Protein AF-A0A2K2C9E8-F1 (afdb_monomer_lite)

Foldseek 3Di:
DVVVVVVVVVVVVVVVVVVPDDDDDPDDDDDDDDDPPPPPDPVVVVVVVVVVVVVVVVVVCVVCVVVVDVDDPVVVVVVVVVVVVVVVVCCVPPVLVVVQVVVVVVDPDPDSVSVVVVVVVVVVVVVVVVVVVVVVVVVVVVVVVVVVVVVVPD

pLDDT: mean 74.46, std 15.96, range [37.53, 93.38]

Structure (mmCIF, N/CA/C/O backbone):
data_AF-A0A2K2C9E8-F1
#
_entry.id   AF-A0A2K2C9E8-F1
#
loop_
_atom_site.group_PDB
_atom_site.id
_atom_site.type_symbol
_atom_site.label_atom_id
_atom_site.label_alt_id
_atom_site.label_comp_id
_atom_site.label_asym_id
_atom_site.label_entity_id
_atom_site.label_seq_id
_atom_site.pdbx_PDB_ins_code
_atom_site.Cartn_x
_atom_site.Cartn_y
_atom_site.Cartn_z
_atom_site.occupancy
_atom_site.B_iso_or_equiv
_atom_site.auth_seq_id
_atom_site.auth_comp_id
_atom_site.auth_asym_id
_atom_site.auth_atom_id
_atom_site.pdbx_PDB_model_num
ATOM 1 N N . MET A 1 1 ? 6.277 -30.300 -2.284 1.00 51.12 1 MET A N 1
ATOM 2 C CA . MET A 1 1 ? 4.805 -30.181 -2.418 1.00 51.12 1 MET A CA 1
ATOM 3 C C . MET A 1 1 ? 4.116 -29.692 -1.143 1.00 51.12 1 MET A C 1
ATOM 5 O O . MET A 1 1 ? 3.382 -28.723 -1.244 1.00 51.12 1 MET A O 1
ATOM 9 N N . SER A 1 2 ? 4.385 -30.244 0.049 1.00 57.34 2 SER A N 1
ATOM 10 C CA . SER A 1 2 ? 3.724 -29.817 1.307 1.00 57.34 2 SER A CA 1
ATOM 11 C C . SER A 1 2 ? 3.862 -28.323 1.643 1.00 57.34 2 SER A C 1
ATOM 13 O O . SER A 1 2 ? 2.891 -27.698 2.045 1.00 57.34 2 SER A O 1
ATOM 15 N N . ARG A 1 3 ? 5.033 -27.714 1.412 1.00 58.41 3 ARG A N 1
ATOM 16 C CA . ARG A 1 3 ? 5.263 -26.280 1.685 1.00 58.41 3 ARG A CA 1
ATOM 17 C C . ARG A 1 3 ? 4.408 -25.347 0.817 1.00 58.41 3 ARG A C 1
ATOM 19 O O . ARG A 1 3 ? 3.875 -24.375 1.325 1.00 58.41 3 ARG A O 1
ATOM 26 N N . SER A 1 4 ? 4.233 -25.668 -0.466 1.00 63.84 4 SER A N 1
ATOM 27 C CA . SER A 1 4 ? 3.388 -24.881 -1.378 1.00 63.84 4 SER A CA 1
ATOM 28 C C . SER A 1 4 ? 1.902 -25.017 -1.030 1.00 63.84 4 SER A C 1
ATOM 30 O O . SER A 1 4 ? 1.180 -24.028 -1.076 1.00 63.84 4 SER A O 1
ATOM 32 N N . LEU A 1 5 ? 1.470 -26.200 -0.580 1.00 69.00 5 LEU A N 1
ATOM 33 C CA . LEU A 1 5 ? 0.106 -26.426 -0.094 1.00 69.00 5 LEU A CA 1
ATOM 34 C C . LEU A 1 5 ? -0.185 -25.673 1.212 1.00 69.00 5 LEU A C 1
ATOM 36 O O . LEU A 1 5 ? -1.293 -25.180 1.384 1.00 69.00 5 LEU A O 1
ATOM 40 N N . LEU A 1 6 ? 0.805 -25.527 2.099 1.00 73.94 6 LEU A N 1
ATOM 41 C CA . LEU A 1 6 ? 0.673 -24.708 3.309 1.00 73.94 6 LEU A CA 1
ATOM 42 C C . LEU A 1 6 ? 0.536 -23.217 2.979 1.00 73.94 6 LEU A C 1
ATOM 44 O O . LEU A 1 6 ? -0.344 -22.561 3.526 1.00 73.94 6 LEU A O 1
ATOM 48 N N . PHE A 1 7 ? 1.340 -22.695 2.047 1.00 72.69 7 PHE A N 1
ATOM 49 C CA . PHE A 1 7 ? 1.200 -21.308 1.585 1.00 72.69 7 PHE A CA 1
ATOM 50 C C . PHE A 1 7 ? -0.140 -21.063 0.888 1.00 72.69 7 PHE A C 1
ATOM 52 O O . PHE A 1 7 ? -0.793 -20.062 1.168 1.00 72.69 7 PHE A O 1
ATOM 59 N N . LEU A 1 8 ? -0.588 -21.998 0.045 1.00 70.81 8 LEU A N 1
ATOM 60 C CA . LEU A 1 8 ? -1.899 -21.940 -0.601 1.00 70.81 8 LEU A CA 1
ATOM 61 C C . LEU A 1 8 ? -3.033 -21.964 0.435 1.00 70.81 8 LEU A C 1
ATOM 63 O O . LEU A 1 8 ? -3.957 -21.165 0.347 1.00 70.81 8 LEU A O 1
ATOM 67 N N . SER A 1 9 ? -2.950 -22.847 1.432 1.00 71.75 9 SER A N 1
ATOM 68 C CA . SER A 1 9 ? -3.943 -22.956 2.505 1.00 71.75 9 SER A CA 1
ATOM 69 C C . SER A 1 9 ? -4.001 -21.695 3.365 1.00 71.75 9 SER A C 1
ATOM 71 O O . SER A 1 9 ? -5.087 -21.278 3.761 1.00 71.75 9 SER A O 1
ATOM 73 N N . LEU A 1 10 ? -2.852 -21.082 3.655 1.00 76.12 10 LEU A N 1
ATOM 74 C CA . LEU A 1 10 ? -2.766 -19.861 4.452 1.00 76.12 10 LEU A CA 1
ATOM 75 C C . LEU A 1 10 ? -3.284 -18.647 3.669 1.00 76.12 10 LEU A C 1
ATOM 77 O O . LEU A 1 10 ? -4.049 -17.851 4.207 1.00 76.12 10 LEU A O 1
ATOM 81 N N . PHE A 1 11 ? -2.951 -18.556 2.379 1.00 74.50 11 PHE A N 1
ATOM 82 C CA . PHE A 1 11 ? -3.487 -17.540 1.474 1.00 74.50 11 PHE A CA 1
ATOM 83 C C . PHE A 1 11 ? -5.007 -17.675 1.306 1.00 74.50 11 PHE A C 1
ATOM 85 O O . PHE A 1 11 ? -5.734 -16.690 1.406 1.00 74.50 11 PHE A O 1
ATOM 92 N N . LEU A 1 12 ? -5.508 -18.903 1.141 1.00 71.19 12 LEU A N 1
ATOM 93 C CA . LEU A 1 12 ? -6.940 -19.179 1.040 1.00 71.19 12 LEU A CA 1
ATOM 94 C C . LEU A 1 12 ? -7.672 -18.840 2.348 1.00 71.19 12 LEU A C 1
ATOM 96 O O . LEU A 1 12 ? -8.724 -18.211 2.309 1.00 71.19 12 LEU A O 1
ATOM 100 N N . SER A 1 13 ? -7.093 -19.168 3.507 1.00 70.88 13 SER A N 1
ATOM 101 C CA . SER A 1 13 ? -7.646 -18.785 4.813 1.00 70.88 13 SER A CA 1
ATOM 102 C C . SER A 1 13 ? -7.735 -17.266 4.987 1.00 70.88 13 SER A C 1
ATOM 104 O O . SER A 1 13 ? -8.695 -16.781 5.583 1.00 70.88 13 SER A O 1
ATOM 106 N N . LEU A 1 14 ? -6.758 -16.517 4.470 1.00 67.00 14 LEU A N 1
ATOM 107 C CA . LEU A 1 14 ? -6.757 -15.056 4.524 1.00 67.00 14 LEU A CA 1
ATOM 108 C C . LEU A 1 14 ? -7.854 -14.466 3.623 1.00 67.00 14 LEU A C 1
ATOM 110 O O . LEU A 1 14 ? -8.566 -13.556 4.042 1.00 67.00 14 LEU A O 1
ATOM 114 N N . LEU A 1 15 ? -8.057 -15.040 2.432 1.00 62.88 15 LEU A N 1
ATOM 115 C CA . LEU A 1 15 ? -9.145 -14.658 1.525 1.00 62.88 15 LEU A CA 1
ATOM 116 C C . LEU A 1 15 ? -10.530 -14.919 2.137 1.00 62.88 15 LEU A C 1
ATOM 118 O O . LEU A 1 15 ? -11.407 -14.059 2.041 1.00 62.88 15 LEU A O 1
ATOM 122 N N . LEU A 1 16 ? -10.723 -16.056 2.818 1.00 58.81 16 LEU A N 1
ATOM 123 C CA . LEU A 1 16 ? -11.974 -16.341 3.532 1.00 58.81 16 LEU A CA 1
ATOM 124 C C . LEU A 1 16 ? -12.235 -15.347 4.676 1.00 58.81 16 LEU A C 1
ATOM 126 O O . LEU A 1 16 ? -13.387 -14.989 4.905 1.00 58.81 16 LEU A O 1
ATOM 130 N N . LEU A 1 17 ? -11.188 -14.859 5.350 1.00 55.41 17 LEU A N 1
ATOM 131 C CA . LEU A 1 17 ? -11.315 -13.838 6.395 1.00 55.41 17 LEU A CA 1
ATOM 132 C C . LEU A 1 17 ? -11.768 -12.483 5.822 1.00 55.41 17 LEU A C 1
ATOM 134 O O . LEU A 1 17 ? -12.593 -11.805 6.427 1.00 55.41 17 LEU A O 1
ATOM 138 N N . THR A 1 18 ? -11.286 -12.110 4.629 1.00 51.25 18 THR A N 1
ATOM 139 C CA . THR A 1 18 ? -11.703 -10.867 3.944 1.00 51.25 18 THR A CA 1
ATOM 140 C C . THR A 1 18 ? -13.097 -10.943 3.320 1.00 51.25 18 THR A C 1
ATOM 142 O O . THR A 1 18 ? -13.764 -9.921 3.177 1.00 51.25 18 THR A O 1
ATOM 145 N N . ALA A 1 19 ? -13.570 -12.145 2.975 1.00 47.47 19 ALA A N 1
ATOM 146 C CA . ALA A 1 19 ? -14.907 -12.351 2.419 1.00 47.47 19 ALA A CA 1
ATOM 147 C C . ALA A 1 19 ? -16.027 -12.225 3.476 1.00 47.47 19 ALA A C 1
ATOM 149 O O . ALA A 1 19 ? -17.202 -12.176 3.118 1.00 47.47 19 ALA A O 1
ATOM 150 N N . GLY A 1 20 ? -15.674 -12.167 4.766 1.00 42.69 20 GLY A N 1
ATOM 151 C CA . GLY A 1 20 ? -16.618 -12.160 5.884 1.00 42.69 20 GLY A CA 1
ATOM 152 C C . GLY A 1 20 ? -17.179 -10.795 6.300 1.00 42.69 20 GLY A C 1
ATOM 153 O O . GLY A 1 20 ? -18.030 -10.767 7.185 1.00 42.69 20 GLY A O 1
ATOM 154 N N . HIS A 1 21 ? -16.744 -9.667 5.720 1.00 47.56 21 HIS A N 1
ATOM 155 C CA . HIS A 1 21 ? -17.171 -8.347 6.210 1.00 47.56 21 HIS A CA 1
ATOM 156 C C . HIS A 1 21 ? -17.414 -7.307 5.101 1.00 47.56 21 HIS A C 1
ATOM 158 O O . HIS A 1 21 ? -16.660 -6.360 4.895 1.00 47.56 21 HIS A O 1
ATOM 164 N N . SER A 1 22 ? -18.518 -7.478 4.374 1.00 38.75 22 SER A N 1
ATOM 165 C CA . SER A 1 22 ? -19.188 -6.400 3.633 1.00 38.75 22 SER A CA 1
ATOM 166 C C . SER A 1 22 ? -20.680 -6.496 3.914 1.00 38.75 22 SER A C 1
ATOM 168 O O . SER A 1 22 ? -21.441 -7.092 3.158 1.00 38.75 22 SER A O 1
ATOM 170 N N . GLY A 1 23 ? -21.076 -5.968 5.065 1.00 41.25 23 GLY A N 1
ATOM 171 C CA . GLY A 1 23 ? -22.459 -5.966 5.518 1.00 41.25 23 GLY A CA 1
ATOM 172 C C . GLY A 1 23 ? -22.611 -5.131 6.777 1.00 41.25 23 GLY A C 1
ATOM 173 O O . GLY A 1 23 ? -23.081 -5.645 7.783 1.00 41.25 23 GLY A O 1
ATOM 174 N N . HIS A 1 24 ? -22.160 -3.876 6.742 1.00 41.16 24 HIS A N 1
ATOM 175 C CA . HIS A 1 24 ? -22.595 -2.902 7.735 1.00 41.16 24 HIS A CA 1
ATOM 176 C C . HIS A 1 24 ? -23.916 -2.318 7.226 1.00 41.16 24 HIS A C 1
ATOM 178 O O . HIS A 1 24 ? -23.942 -1.566 6.251 1.00 41.16 24 HIS A O 1
ATOM 184 N N . ASN A 1 25 ? -25.012 -2.814 7.801 1.00 44.19 25 ASN A N 1
ATOM 185 C CA . ASN A 1 25 ? -26.297 -2.136 7.771 1.00 44.19 25 ASN A CA 1
ATOM 186 C C . ASN A 1 25 ? -26.200 -1.004 8.794 1.00 44.19 25 ASN A C 1
ATOM 188 O O . ASN A 1 25 ? -26.127 -1.281 9.988 1.00 44.19 25 ASN A O 1
ATOM 192 N N . ASP A 1 26 ? -26.190 0.233 8.309 1.00 46.25 26 ASP A N 1
ATOM 193 C CA . ASP A 1 26 ? -26.486 1.407 9.123 1.00 46.25 26 ASP A CA 1
ATOM 194 C C . ASP A 1 26 ? -28.004 1.432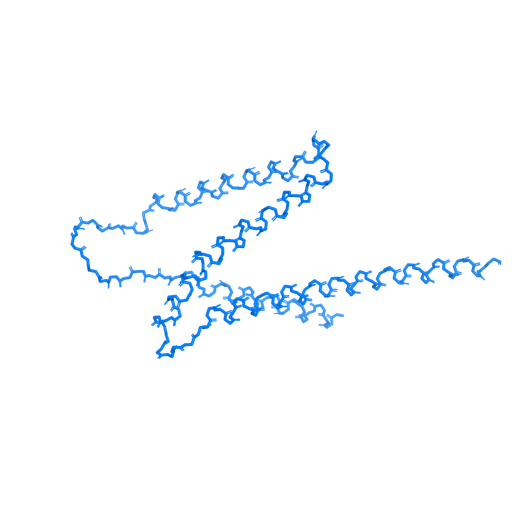 9.361 1.00 46.25 26 ASP A C 1
ATOM 196 O O . ASP A 1 26 ? -28.752 1.886 8.493 1.00 46.25 26 ASP A O 1
ATOM 200 N N . ASP A 1 27 ? -28.457 0.907 10.501 1.00 46.72 27 ASP A N 1
ATOM 201 C CA . ASP A 1 27 ? -29.796 1.173 11.035 1.00 46.72 27 ASP A CA 1
ATOM 202 C C . ASP A 1 27 ? -29.650 2.077 12.280 1.00 46.72 27 ASP A C 1
ATOM 204 O O . ASP A 1 27 ? -29.279 1.613 13.354 1.00 46.72 27 ASP A O 1
ATOM 208 N N . ASP A 1 28 ? -29.902 3.371 12.042 1.00 49.69 28 ASP A N 1
ATOM 209 C CA . ASP A 1 28 ? -30.561 4.405 12.863 1.00 49.69 28 ASP A CA 1
ATOM 210 C C . ASP A 1 28 ? -30.196 4.637 14.348 1.00 49.69 28 ASP A C 1
ATOM 212 O O . ASP A 1 28 ? -30.356 3.762 15.183 1.00 49.69 28 ASP A O 1
ATOM 216 N N . GLU A 1 29 ? -29.865 5.898 14.685 1.00 43.59 29 GLU A N 1
ATOM 217 C CA . GLU A 1 29 ? -30.633 6.782 15.603 1.00 43.59 29 GLU A CA 1
ATOM 218 C C . GLU A 1 29 ? -30.138 8.248 15.414 1.00 43.59 29 GLU A C 1
ATOM 220 O O . GLU A 1 29 ? -29.031 8.612 15.802 1.00 43.59 29 GLU A O 1
ATOM 225 N N . ALA A 1 30 ? -30.853 9.069 14.632 1.00 40.59 30 ALA A N 1
ATOM 226 C CA . ALA A 1 30 ? -31.749 10.149 15.085 1.00 40.59 30 ALA A CA 1
ATOM 227 C C . ALA A 1 30 ? -31.169 11.583 14.965 1.00 40.59 30 ALA A C 1
ATOM 229 O O . ALA A 1 30 ? -30.587 12.109 15.906 1.00 40.59 30 ALA A O 1
ATOM 230 N N . ASP A 1 31 ? -31.439 12.259 13.836 1.00 37.53 31 ASP A N 1
ATOM 231 C CA . ASP A 1 31 ? -32.070 13.590 13.877 1.00 37.53 31 ASP A CA 1
ATOM 232 C C . ASP A 1 31 ? -32.795 13.926 12.556 1.00 37.53 31 ASP A C 1
ATOM 234 O O . ASP A 1 31 ? -32.446 13.455 11.473 1.00 37.53 31 A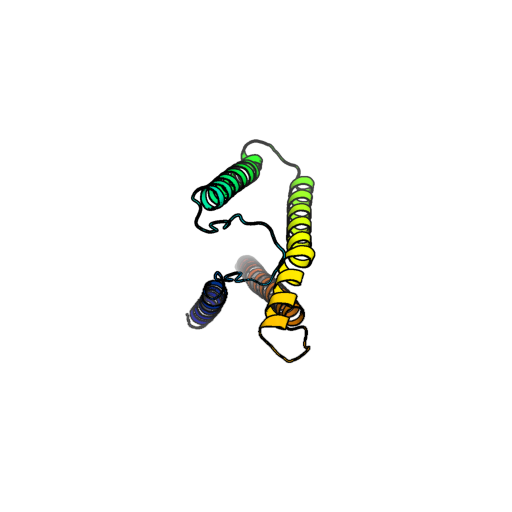SP A O 1
ATOM 238 N N . ALA A 1 32 ? -33.881 14.678 12.682 1.00 43.94 32 ALA A N 1
ATOM 239 C CA . ALA A 1 32 ? -35.014 14.737 11.767 1.00 43.94 32 ALA A CA 1
ATOM 240 C C . ALA A 1 32 ? -34.778 15.481 10.431 1.00 43.94 32 ALA A C 1
ATOM 242 O O . ALA A 1 32 ? -34.603 16.693 10.428 1.00 43.94 32 ALA A O 1
ATOM 243 N N . ASP A 1 33 ? -34.919 14.785 9.294 1.00 38.38 33 ASP A N 1
ATOM 244 C CA . ASP A 1 33 ? -35.765 15.195 8.154 1.00 38.38 33 ASP A CA 1
ATOM 245 C C . ASP A 1 33 ? -35.900 14.037 7.147 1.00 38.38 33 ASP A C 1
ATOM 247 O O . ASP A 1 33 ? -34.953 13.321 6.817 1.00 38.38 33 ASP A O 1
ATOM 251 N N . ALA A 1 34 ? -37.122 13.804 6.689 1.00 47.12 34 ALA A N 1
ATOM 252 C CA . ALA A 1 34 ? -37.516 12.590 5.997 1.00 47.12 34 ALA A CA 1
ATOM 253 C C . ALA A 1 34 ? -37.041 12.558 4.534 1.00 47.12 34 ALA A C 1
ATOM 255 O O . ALA A 1 34 ? -37.749 12.989 3.628 1.00 47.12 34 ALA A O 1
ATOM 256 N N . THR A 1 35 ? -35.916 11.898 4.261 1.00 43.16 35 THR A N 1
ATOM 257 C CA . THR A 1 35 ? -35.729 11.178 2.990 1.00 43.16 35 THR A CA 1
ATOM 258 C C . THR A 1 35 ? -35.055 9.840 3.251 1.00 43.16 35 THR A C 1
ATOM 260 O O . THR A 1 35 ? -33.877 9.758 3.559 1.00 43.16 35 THR A O 1
ATOM 263 N N . LYS A 1 36 ? -35.828 8.761 3.105 1.00 47.72 36 LYS A N 1
ATOM 264 C CA . LYS A 1 36 ? -35.358 7.372 3.114 1.00 47.72 36 LYS A CA 1
ATOM 265 C C . LYS A 1 36 ? -34.296 7.200 2.016 1.00 47.72 36 LYS A C 1
ATOM 267 O O . LYS A 1 36 ? -34.639 6.943 0.856 1.00 47.72 36 LYS A O 1
ATOM 272 N N . ILE A 1 37 ? -33.016 7.384 2.343 1.00 54.69 37 ILE A N 1
ATOM 273 C CA . ILE A 1 37 ? -31.915 7.148 1.407 1.00 54.69 37 ILE A CA 1
ATOM 274 C C . ILE A 1 37 ? -31.878 5.640 1.164 1.00 54.69 37 ILE A C 1
ATOM 276 O O . ILE A 1 37 ? -31.382 4.857 1.963 1.00 54.69 37 ILE A O 1
ATOM 280 N N . ASN A 1 38 ? -32.471 5.204 0.054 1.00 48.03 38 ASN A N 1
ATOM 281 C CA . ASN A 1 38 ? -32.376 3.819 -0.377 1.00 48.03 38 ASN A CA 1
ATOM 282 C C . ASN A 1 38 ? -30.910 3.547 -0.751 1.00 48.03 38 ASN A C 1
ATOM 284 O O . ASN A 1 38 ? -30.459 3.911 -1.839 1.00 48.03 38 ASN A O 1
ATOM 288 N N . LEU A 1 39 ? -30.172 2.883 0.138 1.00 53.75 39 LEU A N 1
ATOM 289 C CA . LEU A 1 39 ? -28.792 2.427 -0.087 1.00 53.75 39 LEU A CA 1
ATOM 290 C C . LEU A 1 39 ? -28.702 1.400 -1.236 1.00 53.75 39 LEU A C 1
ATOM 292 O O . LEU A 1 39 ? -27.668 1.259 -1.882 1.00 53.75 39 LEU A O 1
ATOM 296 N N . ARG A 1 40 ? -29.831 0.757 -1.577 1.00 50.88 40 ARG A N 1
ATOM 297 C CA . ARG A 1 40 ? -30.047 -0.031 -2.806 1.00 50.88 40 ARG A CA 1
ATOM 298 C C . ARG A 1 40 ? -30.591 0.821 -3.963 1.00 50.88 40 ARG A C 1
ATOM 300 O O . ARG A 1 40 ? -31.378 0.341 -4.777 1.00 50.88 40 ARG A O 1
ATOM 307 N N . SER A 1 41 ? -30.256 2.103 -4.035 1.00 53.97 41 SER A N 1
ATOM 308 C CA . SER A 1 41 ? -30.571 2.885 -5.225 1.00 53.97 41 SER A CA 1
ATOM 309 C C . SER A 1 41 ? -29.530 2.575 -6.295 1.00 53.97 41 SER A C 1
ATOM 311 O O . SER A 1 41 ? -28.320 2.587 -6.060 1.00 53.97 41 SER A O 1
ATOM 313 N N . THR A 1 42 ? -30.006 2.296 -7.504 1.00 60.00 42 THR A N 1
ATOM 314 C CA . THR A 1 42 ? -29.190 2.058 -8.702 1.00 60.00 42 THR A CA 1
ATOM 315 C C . THR A 1 42 ? -28.172 3.177 -8.953 1.00 60.00 42 THR A C 1
ATOM 317 O O . THR A 1 42 ? -27.194 2.964 -9.656 1.00 60.00 42 THR A O 1
ATOM 320 N N . SER A 1 43 ? -28.367 4.353 -8.350 1.00 67.75 43 SER A N 1
ATOM 321 C CA . SER A 1 43 ? -27.446 5.486 -8.395 1.00 67.75 43 SER A CA 1
ATOM 322 C C . SER A 1 43 ? -26.128 5.222 -7.650 1.00 67.75 43 SER A C 1
ATOM 324 O O . SER A 1 43 ? -25.061 5.397 -8.236 1.00 67.75 43 SER A O 1
ATOM 326 N N . LEU A 1 44 ? -26.159 4.720 -6.404 1.00 72.44 44 LEU A N 1
ATOM 327 C CA . LEU A 1 44 ? -24.927 4.488 -5.627 1.00 72.44 44 LEU A CA 1
ATOM 328 C C . LEU A 1 44 ? -24.071 3.365 -6.228 1.00 72.44 44 LEU A C 1
ATOM 330 O O . LEU A 1 44 ? -22.848 3.493 -6.323 1.00 72.44 44 LEU A O 1
ATOM 334 N N . ILE A 1 45 ? -24.706 2.281 -6.688 1.00 79.44 45 ILE A N 1
ATOM 335 C CA . ILE A 1 45 ? -23.986 1.189 -7.357 1.00 79.44 45 ILE A CA 1
ATOM 336 C C . ILE A 1 45 ? -23.385 1.668 -8.688 1.00 79.44 45 ILE A C 1
ATOM 338 O O . ILE A 1 45 ? -22.254 1.309 -9.009 1.00 79.44 45 ILE A O 1
ATOM 342 N N . LEU A 1 46 ? -24.089 2.533 -9.430 1.00 78.44 46 LEU A N 1
ATOM 343 C CA . LEU A 1 46 ? -23.621 3.077 -10.706 1.00 78.44 46 LEU A CA 1
ATOM 344 C C . LEU A 1 46 ? -22.425 4.014 -10.517 1.00 78.44 46 LEU A C 1
ATOM 346 O O . LEU A 1 46 ? -21.465 3.905 -11.275 1.00 78.44 46 LEU A O 1
ATOM 350 N N . VAL A 1 47 ? -22.422 4.856 -9.480 1.00 84.75 47 VAL A N 1
ATOM 351 C CA . VAL A 1 47 ? -21.258 5.690 -9.127 1.00 84.75 47 VAL A CA 1
ATOM 352 C C . VAL A 1 47 ? -20.059 4.821 -8.749 1.00 84.75 47 VAL A C 1
ATOM 354 O O . VAL A 1 47 ? -18.951 5.071 -9.220 1.00 84.75 47 VAL A O 1
ATOM 357 N N . LYS A 1 48 ? -20.268 3.760 -7.961 1.00 84.06 48 LYS A N 1
ATOM 358 C CA . LYS A 1 48 ? -19.195 2.831 -7.579 1.00 84.06 48 LYS A CA 1
ATOM 359 C C . LYS A 1 48 ? -18.608 2.114 -8.800 1.00 84.06 48 LYS A C 1
ATOM 361 O O . LYS A 1 48 ? -17.391 2.036 -8.929 1.00 84.06 48 LYS A O 1
ATOM 366 N N . ILE A 1 49 ? -19.454 1.666 -9.730 1.00 86.44 49 ILE A N 1
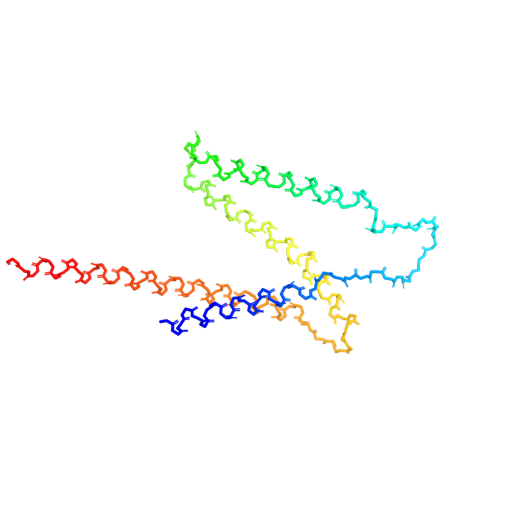ATOM 367 C CA . ILE A 1 49 ? -19.030 1.026 -10.986 1.00 86.44 49 ILE A CA 1
ATOM 368 C C . ILE A 1 49 ? -18.273 2.015 -11.882 1.00 86.44 49 ILE A C 1
ATOM 370 O O . ILE A 1 49 ? -17.197 1.681 -12.370 1.00 86.44 49 ILE A O 1
ATOM 374 N N . TRP A 1 50 ? -18.778 3.237 -12.067 1.00 87.88 50 TRP A N 1
ATOM 375 C CA . TRP A 1 50 ? -18.085 4.266 -12.851 1.00 87.88 50 TRP A CA 1
ATOM 376 C C . TRP A 1 50 ? -16.742 4.658 -12.239 1.00 87.88 50 TRP A C 1
ATOM 378 O O . TRP A 1 50 ? -15.756 4.781 -12.962 1.00 87.88 50 TRP A O 1
ATOM 388 N N . CYS A 1 51 ? -16.678 4.791 -10.914 1.00 86.94 51 CYS A N 1
ATOM 389 C CA . CYS A 1 51 ? -15.433 5.030 -10.193 1.00 86.94 51 CYS A CA 1
ATOM 390 C C . CYS A 1 51 ? -14.422 3.899 -10.438 1.00 86.94 51 CYS A C 1
ATOM 392 O O . CYS A 1 51 ? -13.279 4.169 -10.803 1.00 86.94 51 CYS A O 1
ATOM 394 N N . LEU A 1 52 ? -14.853 2.634 -10.343 1.00 84.50 52 LEU A N 1
ATOM 395 C CA . LEU A 1 52 ? -13.990 1.490 -10.643 1.00 84.50 52 LEU A CA 1
ATOM 396 C C . LEU A 1 52 ? -13.505 1.487 -12.095 1.00 84.50 52 LEU A C 1
ATOM 398 O O . LEU A 1 52 ? -12.328 1.226 -12.328 1.00 84.50 52 LEU A O 1
ATOM 402 N N . ILE A 1 53 ? -14.368 1.814 -13.061 1.00 87.00 53 ILE A N 1
ATOM 403 C CA . ILE A 1 53 ? -13.982 1.913 -14.476 1.00 87.00 53 ILE A CA 1
ATOM 404 C C . ILE A 1 53 ? -12.928 3.010 -14.671 1.00 87.00 53 ILE A C 1
ATOM 406 O O . ILE A 1 53 ? -11.926 2.779 -15.346 1.00 87.00 53 ILE A O 1
ATOM 410 N N . LEU A 1 54 ? -13.111 4.185 -14.063 1.00 90.19 54 LEU A N 1
ATOM 411 C CA . LEU A 1 54 ? -12.154 5.289 -14.170 1.00 90.19 54 LEU A CA 1
ATOM 412 C C . LEU A 1 54 ? -10.803 4.946 -13.534 1.00 90.19 54 LEU A C 1
ATOM 414 O O . LEU A 1 54 ? -9.764 5.179 -14.154 1.00 90.19 54 LEU A O 1
ATOM 418 N N . ILE A 1 55 ? -10.802 4.347 -12.340 1.00 88.88 55 ILE A N 1
ATOM 419 C CA . ILE A 1 55 ? -9.574 3.885 -11.677 1.00 88.88 55 ILE A CA 1
ATOM 420 C C . ILE A 1 55 ? -8.895 2.802 -12.521 1.00 88.88 55 ILE A C 1
ATOM 422 O O . ILE A 1 55 ? -7.676 2.831 -12.693 1.00 88.88 55 ILE A O 1
ATOM 426 N N . PHE A 1 56 ? -9.665 1.877 -13.094 1.00 86.38 56 PHE A N 1
ATOM 427 C CA . PHE A 1 56 ? -9.140 0.817 -13.949 1.00 86.38 56 PHE A CA 1
ATOM 428 C C . PHE A 1 56 ? -8.479 1.376 -15.211 1.00 86.38 56 PHE A C 1
ATOM 430 O O . PHE A 1 56 ? -7.342 1.029 -15.510 1.00 86.38 56 PHE A O 1
ATOM 437 N N . ILE A 1 57 ? -9.138 2.292 -15.921 1.00 91.94 57 ILE A N 1
ATOM 438 C CA . ILE A 1 57 ? -8.566 2.912 -17.123 1.00 91.94 57 ILE A CA 1
ATOM 439 C C . ILE A 1 57 ? -7.325 3.740 -16.760 1.00 91.94 57 ILE A C 1
ATOM 441 O O . ILE A 1 57 ? -6.301 3.631 -17.433 1.00 91.94 57 ILE A O 1
ATOM 445 N N . GLY A 1 58 ? -7.379 4.527 -15.680 1.00 88.12 58 GLY A N 1
ATOM 446 C CA . GLY A 1 58 ? -6.248 5.341 -15.228 1.00 88.12 58 GLY A CA 1
ATOM 447 C C . GLY A 1 58 ? -5.028 4.500 -14.840 1.00 88.12 58 GLY A C 1
ATOM 448 O O . GLY A 1 58 ? -3.915 4.778 -15.288 1.00 88.12 58 GLY A O 1
ATOM 449 N N . THR A 1 59 ? -5.235 3.431 -14.067 1.00 87.56 59 THR A N 1
ATOM 450 C CA . THR A 1 59 ? -4.162 2.492 -13.693 1.00 87.56 59 THR A CA 1
ATOM 451 C C . THR A 1 59 ? -3.642 1.712 -14.896 1.00 87.56 59 THR A C 1
ATOM 453 O O . THR A 1 59 ? -2.433 1.536 -15.014 1.00 87.56 59 THR A O 1
ATOM 456 N N . PHE A 1 60 ? -4.509 1.315 -15.830 1.00 87.06 60 PHE A N 1
ATOM 457 C CA . PHE A 1 60 ? -4.110 0.621 -17.053 1.00 87.06 60 PHE A CA 1
ATOM 458 C C . PHE A 1 60 ? -3.229 1.497 -17.949 1.00 87.06 60 PHE A C 1
ATOM 460 O O . PHE A 1 60 ? -2.162 1.061 -18.372 1.00 87.06 60 PHE A O 1
ATOM 467 N N . ILE A 1 61 ? -3.614 2.755 -18.188 1.00 88.25 61 ILE A N 1
ATOM 468 C CA . ILE A 1 61 ? -2.793 3.699 -18.963 1.00 88.25 61 ILE A CA 1
ATOM 469 C C . ILE A 1 61 ? -1.452 3.934 -18.259 1.00 88.25 61 ILE A C 1
ATOM 471 O O . ILE A 1 61 ? -0.411 3.905 -18.911 1.00 88.25 61 ILE A O 1
ATOM 475 N N . GLY A 1 62 ? -1.457 4.109 -16.933 1.00 84.94 62 GLY A N 1
ATOM 476 C CA . GLY A 1 62 ? -0.232 4.245 -16.141 1.00 84.94 62 GLY A CA 1
ATOM 477 C C . GLY A 1 62 ? 0.682 3.018 -16.227 1.00 84.94 62 GLY A C 1
ATOM 478 O O . GLY A 1 62 ? 1.890 3.171 -16.378 1.00 84.94 62 GLY A O 1
ATOM 479 N N . ALA A 1 63 ? 0.115 1.811 -16.201 1.00 82.88 63 ALA A N 1
ATOM 480 C CA . ALA A 1 63 ? 0.852 0.553 -16.312 1.00 82.88 63 ALA A CA 1
ATOM 481 C C . ALA A 1 63 ? 1.407 0.307 -17.724 1.00 82.88 63 ALA A C 1
ATOM 483 O O . ALA A 1 63 ? 2.478 -0.277 -17.869 1.00 82.88 63 ALA A O 1
ATOM 484 N N . VAL A 1 64 ? 0.698 0.758 -18.763 1.00 86.25 64 VAL A N 1
ATOM 485 C CA . VAL A 1 64 ? 1.120 0.625 -20.166 1.00 86.25 64 VAL A CA 1
ATOM 486 C C . VAL A 1 64 ? 2.069 1.762 -20.590 1.00 86.25 64 VAL A C 1
ATOM 488 O O . VAL A 1 64 ? 2.855 1.601 -21.523 1.00 86.25 64 VAL A O 1
ATOM 491 N N . SER A 1 65 ? 2.061 2.891 -19.877 1.00 82.94 65 SER A N 1
ATOM 492 C CA . SER A 1 65 ? 2.913 4.068 -20.117 1.00 82.94 65 SER A CA 1
ATOM 493 C C . SER A 1 65 ? 4.407 3.756 -20.340 1.00 82.94 65 SER A C 1
ATOM 495 O O . SER A 1 65 ? 4.966 4.290 -21.302 1.00 82.94 65 SER A O 1
ATOM 497 N N . PRO A 1 66 ? 5.068 2.858 -19.572 1.00 81.06 66 PRO A N 1
ATOM 498 C CA . PRO A 1 66 ? 6.491 2.553 -19.751 1.00 81.06 66 PRO A CA 1
ATOM 499 C C . PRO A 1 66 ? 6.831 1.915 -21.107 1.00 81.06 66 PRO A C 1
ATOM 501 O O . PRO A 1 66 ? 7.976 1.988 -21.546 1.00 81.06 66 PRO A O 1
ATOM 504 N N . TYR A 1 67 ? 5.856 1.301 -21.792 1.00 79.62 67 TYR A N 1
ATOM 505 C CA . TYR A 1 67 ? 6.062 0.726 -23.127 1.00 79.62 67 TYR A CA 1
ATOM 506 C C . TYR A 1 67 ? 6.159 1.795 -24.222 1.00 79.62 67 TYR A C 1
ATOM 508 O O . TYR A 1 67 ? 6.789 1.561 -25.252 1.00 79.62 67 TYR A O 1
ATOM 516 N N . PHE A 1 68 ? 5.550 2.965 -24.011 1.00 79.19 68 PHE A N 1
ATOM 517 C CA . PHE A 1 68 ? 5.491 4.049 -24.998 1.00 79.19 68 PHE A CA 1
ATOM 518 C C . PHE A 1 68 ? 6.395 5.230 -24.638 1.00 79.19 68 PHE A C 1
ATOM 520 O O . PHE A 1 68 ? 6.908 5.913 -25.524 1.00 79.19 68 PHE A O 1
ATOM 527 N N . LEU A 1 69 ? 6.615 5.467 -23.345 1.00 73.50 69 LEU A N 1
ATOM 528 C CA . LEU A 1 69 ? 7.461 6.532 -22.829 1.00 73.50 69 LEU A CA 1
ATOM 529 C C . LEU A 1 69 ? 8.634 5.908 -22.073 1.00 73.50 69 LEU A C 1
ATOM 531 O O . LEU A 1 69 ? 8.436 5.166 -21.115 1.00 73.50 69 LEU A O 1
ATOM 535 N N . LYS A 1 70 ? 9.866 6.251 -22.469 1.00 73.88 70 LYS A N 1
ATOM 536 C CA . LYS A 1 70 ? 11.091 5.923 -21.719 1.00 73.88 70 LYS A CA 1
ATOM 537 C C . LYS A 1 70 ? 11.111 6.703 -20.399 1.00 73.88 70 LYS A C 1
ATOM 539 O O . LYS A 1 70 ? 11.790 7.722 -20.285 1.00 73.88 70 LYS A O 1
ATOM 544 N N . TRP A 1 71 ? 10.308 6.279 -19.428 1.00 74.19 71 TRP A N 1
ATOM 545 C CA . TRP A 1 71 ? 10.310 6.851 -18.088 1.00 74.19 71 TRP A CA 1
ATOM 546 C C . TRP A 1 71 ? 11.648 6.587 -17.409 1.00 74.19 71 TRP A C 1
ATOM 548 O O . TRP A 1 71 ? 12.215 5.503 -17.507 1.00 74.19 71 TRP A O 1
ATOM 558 N N . ASN A 1 72 ? 12.150 7.607 -16.719 1.00 81.44 72 ASN A N 1
ATOM 559 C CA . ASN A 1 72 ? 13.337 7.468 -15.895 1.00 81.44 72 ASN A CA 1
ATOM 560 C C . ASN A 1 72 ? 13.033 6.540 -14.710 1.00 81.44 72 ASN A C 1
ATOM 562 O O . ASN A 1 72 ? 11.985 6.667 -14.076 1.00 81.44 72 ASN A O 1
ATOM 566 N N . GLU A 1 73 ? 13.967 5.660 -14.364 1.00 84.06 73 GLU A N 1
ATOM 567 C CA . GLU A 1 73 ? 13.794 4.663 -13.302 1.00 84.06 73 GLU A CA 1
ATOM 568 C C . GLU A 1 73 ? 13.521 5.323 -11.940 1.00 84.06 73 GLU A C 1
ATOM 570 O O . GLU A 1 73 ? 12.644 4.895 -11.193 1.00 84.06 73 GLU A O 1
ATOM 575 N N . GLY A 1 74 ? 14.151 6.474 -11.679 1.00 85.12 74 GLY A N 1
ATOM 576 C CA . GLY A 1 74 ? 13.865 7.284 -10.492 1.00 85.12 74 GLY A CA 1
ATOM 577 C C . GLY A 1 74 ? 12.441 7.853 -10.451 1.00 85.12 74 GLY A C 1
ATOM 578 O O . GLY A 1 74 ? 11.863 7.963 -9.375 1.00 85.12 74 GLY A O 1
ATOM 579 N N . PHE A 1 75 ? 11.842 8.172 -11.603 1.00 85.44 75 PHE A N 1
ATOM 580 C CA . PHE A 1 75 ? 10.447 8.625 -11.663 1.00 85.44 75 PHE A CA 1
ATOM 581 C C . PHE A 1 75 ? 9.475 7.469 -11.403 1.00 85.44 75 PHE A C 1
ATOM 583 O O . PHE A 1 75 ? 8.475 7.651 -10.711 1.00 85.44 75 PHE A O 1
ATOM 590 N N . LEU A 1 76 ? 9.800 6.269 -11.893 1.00 85.62 76 LEU A N 1
ATOM 591 C CA . LEU A 1 76 ? 9.011 5.069 -11.627 1.00 85.62 76 LEU A CA 1
ATOM 592 C C . LEU A 1 76 ? 9.025 4.713 -10.132 1.00 85.62 76 LEU A C 1
ATOM 594 O O . LEU A 1 76 ? 7.967 4.472 -9.554 1.00 85.62 76 LEU A O 1
ATOM 598 N N . VAL A 1 77 ? 10.199 4.761 -9.493 1.00 89.19 77 VAL A N 1
ATOM 599 C CA . VAL A 1 77 ? 10.345 4.536 -8.044 1.00 89.19 77 VAL A CA 1
ATOM 600 C C . VAL A 1 77 ? 9.623 5.612 -7.230 1.00 89.19 77 VAL A C 1
ATOM 602 O O . VAL A 1 77 ? 8.931 5.295 -6.264 1.00 89.19 77 VAL A O 1
ATOM 605 N N . LEU A 1 78 ? 9.723 6.883 -7.628 1.00 91.50 78 LEU A N 1
ATOM 606 C CA . LEU A 1 78 ? 9.014 7.963 -6.942 1.00 91.50 78 LEU A CA 1
ATOM 607 C C . LEU A 1 78 ? 7.491 7.784 -7.042 1.00 91.50 78 LEU A C 1
ATOM 609 O O . LEU A 1 78 ? 6.780 7.998 -6.063 1.00 91.50 78 LEU A O 1
ATOM 613 N N . GLY A 1 79 ? 6.994 7.351 -8.204 1.00 89.06 79 GLY A N 1
ATOM 614 C CA . GLY A 1 79 ? 5.579 7.070 -8.427 1.00 89.06 79 GLY A CA 1
ATOM 615 C C . GLY A 1 79 ? 5.050 5.921 -7.566 1.00 89.06 79 GLY A C 1
ATOM 616 O O . GLY A 1 79 ? 3.988 6.059 -6.958 1.00 89.06 79 GLY A O 1
ATOM 617 N N . THR A 1 80 ? 5.784 4.808 -7.460 1.00 88.81 80 THR A N 1
ATOM 618 C CA . THR A 1 80 ? 5.368 3.668 -6.621 1.00 88.81 80 THR A CA 1
ATOM 619 C C . THR A 1 80 ? 5.382 4.020 -5.136 1.00 88.81 80 THR A C 1
ATOM 621 O O . THR A 1 80 ? 4.433 3.695 -4.419 1.00 88.81 80 THR A O 1
ATOM 624 N N . GLN A 1 81 ? 6.400 4.753 -4.679 1.00 93.38 81 GLN A N 1
ATOM 625 C CA . GLN A 1 81 ? 6.477 5.243 -3.303 1.00 93.38 81 GLN A CA 1
ATOM 626 C C . GLN A 1 81 ? 5.352 6.233 -2.995 1.00 93.38 81 GLN A C 1
ATOM 628 O O . GLN A 1 81 ? 4.656 6.073 -1.993 1.00 93.38 81 GLN A O 1
ATOM 633 N N . PHE A 1 82 ? 5.106 7.201 -3.878 1.00 92.50 82 PHE A N 1
ATOM 634 C CA . PHE A 1 82 ? 4.003 8.146 -3.724 1.00 92.50 82 PHE A CA 1
ATOM 635 C C . PHE A 1 82 ? 2.648 7.432 -3.636 1.00 92.50 82 PHE A C 1
ATOM 637 O O . PHE A 1 82 ? 1.885 7.678 -2.701 1.00 92.50 82 PHE A O 1
ATOM 644 N N . ALA A 1 83 ? 2.372 6.500 -4.552 1.00 90.62 83 ALA A N 1
ATOM 645 C CA . ALA A 1 83 ? 1.133 5.728 -4.545 1.00 90.62 83 ALA A CA 1
ATOM 646 C C . ALA A 1 83 ? 0.972 4.906 -3.254 1.00 90.62 83 ALA A C 1
ATOM 648 O O . ALA A 1 83 ? -0.105 4.920 -2.654 1.00 90.62 83 ALA A O 1
ATOM 649 N N . SER A 1 84 ? 2.043 4.255 -2.782 1.00 90.12 84 SER A N 1
ATOM 650 C CA . SER A 1 84 ? 2.025 3.533 -1.502 1.00 90.12 84 SER A CA 1
ATOM 651 C C . SER A 1 84 ? 1.748 4.457 -0.310 1.00 90.12 84 SER A C 1
ATOM 653 O O . SER A 1 84 ? 0.989 4.083 0.581 1.00 90.12 84 SER A O 1
ATOM 655 N N . GLY A 1 85 ? 2.287 5.682 -0.321 1.00 91.25 85 GLY A N 1
ATOM 656 C CA . GLY A 1 85 ? 2.079 6.677 0.729 1.00 91.25 85 GLY A CA 1
ATOM 657 C C . GLY A 1 85 ? 0.644 7.195 0.775 1.00 91.25 85 GLY A C 1
ATOM 658 O O . GLY A 1 85 ? 0.050 7.254 1.850 1.00 91.25 85 GLY A O 1
ATOM 659 N N . VAL A 1 86 ? 0.057 7.513 -0.384 1.00 91.44 86 VAL A N 1
ATOM 660 C CA . VAL A 1 86 ? -1.351 7.937 -0.478 1.00 91.44 86 VAL A CA 1
ATOM 661 C C . VAL A 1 86 ? -2.281 6.815 -0.016 1.00 91.44 86 VAL A C 1
ATOM 663 O O . VAL A 1 86 ? -3.162 7.058 0.809 1.00 91.44 86 VAL A O 1
ATOM 666 N N . PHE A 1 87 ? -2.056 5.581 -0.477 1.00 88.94 87 PHE A N 1
ATOM 667 C CA . PHE A 1 87 ? -2.857 4.430 -0.059 1.00 88.94 87 PHE A CA 1
ATOM 668 C C . PHE A 1 87 ? -2.756 4.188 1.453 1.00 88.94 87 PHE A C 1
ATOM 670 O O . PHE A 1 87 ? -3.781 4.097 2.132 1.00 88.94 87 PHE A O 1
ATOM 677 N N . LEU A 1 88 ? -1.539 4.171 2.004 1.00 90.38 88 LEU A N 1
ATOM 678 C CA . LEU A 1 88 ? -1.320 4.008 3.441 1.00 90.38 88 LEU A CA 1
ATOM 679 C C . LEU A 1 88 ? -1.977 5.137 4.249 1.00 90.38 88 LEU A C 1
ATOM 681 O O . LEU A 1 88 ? -2.630 4.865 5.253 1.00 90.38 88 LEU A O 1
ATOM 685 N N . GLY A 1 89 ? -1.865 6.388 3.795 1.00 89.00 89 GLY A N 1
ATOM 686 C CA . GLY A 1 89 ? -2.507 7.539 4.431 1.00 89.00 89 GLY A CA 1
ATOM 687 C C . GLY A 1 89 ? -4.028 7.394 4.494 1.00 89.00 89 GLY A C 1
ATOM 688 O O . GLY A 1 89 ? -4.616 7.555 5.564 1.00 89.00 89 GLY A O 1
ATOM 689 N N . THR A 1 90 ? -4.665 7.006 3.383 1.00 89.75 90 THR A N 1
ATOM 690 C CA . THR A 1 90 ? -6.115 6.746 3.366 1.00 89.75 90 THR A CA 1
ATOM 691 C C . THR A 1 90 ? 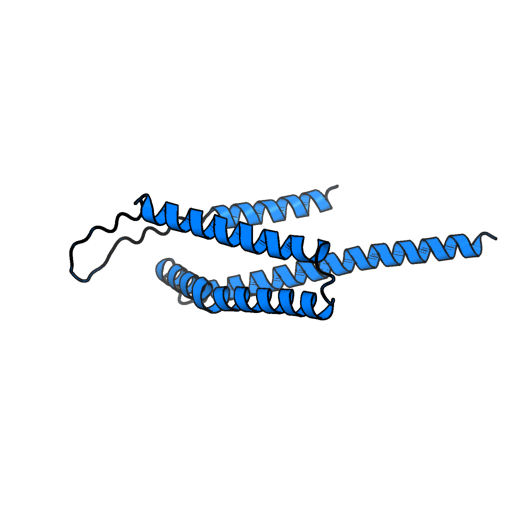-6.506 5.578 4.271 1.00 89.75 90 THR A C 1
ATOM 693 O O . THR A 1 90 ? -7.502 5.669 4.987 1.00 89.75 90 THR A O 1
ATOM 696 N N . ALA A 1 91 ? -5.694 4.519 4.318 1.00 87.44 91 ALA A N 1
ATOM 697 C CA . ALA A 1 91 ? -5.953 3.368 5.170 1.00 87.44 91 ALA A CA 1
ATOM 698 C C . ALA A 1 91 ? -5.882 3.715 6.664 1.00 87.44 91 ALA A C 1
ATOM 700 O O . ALA A 1 91 ? -6.736 3.271 7.426 1.00 87.44 91 ALA A O 1
ATOM 701 N N . LEU A 1 92 ? -4.915 4.532 7.094 1.00 87.06 92 LEU A N 1
ATOM 702 C CA . LEU A 1 92 ? -4.796 4.932 8.500 1.00 87.06 92 LEU A CA 1
ATOM 703 C C . LEU A 1 92 ? -5.854 5.956 8.920 1.00 87.06 92 LEU A C 1
ATOM 705 O O . LEU A 1 92 ? -6.357 5.895 10.038 1.00 87.06 92 LEU A O 1
ATOM 709 N N . MET A 1 93 ? -6.183 6.907 8.047 1.00 83.88 93 MET A N 1
ATOM 710 C CA . MET A 1 93 ? -7.059 8.019 8.417 1.00 83.88 93 MET A CA 1
ATOM 711 C C . MET A 1 93 ? -8.543 7.662 8.290 1.00 83.88 93 MET A C 1
ATOM 713 O O . MET A 1 93 ? -9.336 8.055 9.140 1.00 83.88 93 MET A O 1
ATOM 717 N N . HIS A 1 94 ? -8.905 6.899 7.256 1.00 86.31 94 HIS A N 1
ATOM 718 C CA . HIS A 1 94 ? -10.289 6.520 6.975 1.00 86.31 94 HIS A CA 1
ATOM 719 C C . HIS A 1 94 ? -10.583 5.112 7.491 1.00 86.31 94 HIS A C 1
ATOM 721 O O . HIS A 1 94 ? -11.335 4.945 8.446 1.00 86.31 94 HIS A O 1
ATOM 727 N N . PHE A 1 95 ? -9.924 4.096 6.928 1.00 84.94 95 PHE A N 1
ATOM 728 C CA . PHE A 1 95 ? -10.292 2.703 7.195 1.00 84.94 95 PHE A CA 1
ATOM 729 C C . PHE A 1 95 ? -9.980 2.256 8.619 1.00 84.94 95 PHE A C 1
ATOM 731 O O . PHE A 1 95 ? -10.770 1.534 9.217 1.00 84.94 95 PHE A O 1
ATOM 738 N N . LEU A 1 96 ? -8.858 2.689 9.193 1.00 86.56 96 LEU A N 1
ATOM 739 C CA . LEU A 1 96 ? -8.497 2.301 10.552 1.00 86.56 96 LEU A CA 1
ATOM 740 C C . LEU A 1 96 ? -9.381 2.994 11.595 1.00 86.56 96 LEU A C 1
ATOM 742 O O . LEU A 1 96 ? -9.738 2.372 12.593 1.00 86.56 96 LEU A O 1
ATOM 746 N N . SER A 1 97 ? -9.775 4.251 11.353 1.00 83.19 97 SER A N 1
ATOM 747 C CA . SER A 1 97 ? -10.709 4.965 12.231 1.00 83.19 97 SER A CA 1
ATOM 748 C C . SER A 1 97 ? -12.112 4.358 12.175 1.00 83.19 97 SER A C 1
ATOM 750 O O . SER A 1 97 ? -12.742 4.202 13.218 1.00 83.19 97 SER A O 1
ATOM 752 N N . GLU A 1 98 ? -12.588 3.979 10.987 1.00 84.12 98 GLU A N 1
ATOM 753 C CA . GLU A 1 98 ? -13.865 3.272 10.816 1.00 84.12 98 GLU A CA 1
ATOM 754 C C . GLU A 1 98 ? -13.832 1.879 11.448 1.00 84.12 98 GLU A C 1
ATOM 756 O O . GLU A 1 98 ? -14.734 1.526 12.203 1.00 84.12 98 GLU A O 1
ATOM 761 N N . ALA A 1 99 ? -12.761 1.112 11.226 1.00 83.44 99 ALA A N 1
ATOM 762 C CA . ALA A 1 99 ? -12.593 -0.197 11.848 1.00 83.44 99 ALA A CA 1
ATOM 763 C C . ALA A 1 99 ? -12.549 -0.094 13.379 1.00 83.44 99 ALA A C 1
ATOM 765 O O . ALA A 1 99 ? -13.141 -0.925 14.061 1.00 83.44 99 ALA A O 1
ATOM 766 N N . SER A 1 100 ? -11.881 0.927 13.930 1.00 83.88 100 SER A N 1
ATOM 767 C CA . SER A 1 100 ? -11.837 1.145 15.380 1.00 83.88 100 SER A CA 1
ATOM 768 C C . SER A 1 100 ? -13.225 1.400 15.962 1.00 83.88 100 SER A C 1
ATOM 770 O O . SER A 1 100 ? -13.551 0.775 16.965 1.00 83.88 100 SER A O 1
ATOM 772 N N . LYS A 1 101 ? -14.044 2.246 15.319 1.00 82.81 101 LYS A N 1
ATOM 773 C CA . LYS A 1 101 ? -15.436 2.479 15.744 1.00 82.81 101 LYS A CA 1
ATOM 774 C C . LYS A 1 101 ? -16.271 1.203 15.649 1.00 82.81 101 LYS A C 1
ATOM 776 O O . LYS A 1 101 ? -16.955 0.844 16.593 1.00 82.81 101 LYS A O 1
ATOM 781 N N . SER A 1 102 ? -16.134 0.457 14.553 1.00 82.31 102 SER A N 1
ATOM 782 C CA . SER A 1 102 ? -16.865 -0.801 14.380 1.00 82.31 102 SER A CA 1
ATOM 783 C C . SER A 1 102 ? -16.521 -1.841 15.459 1.00 82.31 102 SER A C 1
ATOM 785 O O . SER A 1 102 ? -17.409 -2.533 15.949 1.00 82.31 102 SER A O 1
ATOM 787 N N . PHE A 1 103 ? -15.256 -1.947 15.883 1.00 82.12 103 PHE A N 1
ATOM 788 C CA . PHE A 1 103 ? -14.885 -2.836 16.992 1.00 82.12 103 PHE A CA 1
ATOM 789 C C . PHE A 1 103 ? -15.378 -2.345 18.358 1.00 82.12 103 PHE A C 1
ATOM 791 O O . PHE A 1 103 ? -15.656 -3.184 19.213 1.00 82.12 103 PHE A O 1
ATOM 798 N N . GLU A 1 104 ? -15.485 -1.032 18.559 1.00 80.50 104 GLU A N 1
ATOM 799 C CA . GLU A 1 104 ? -16.054 -0.430 19.771 1.00 80.50 104 GLU A CA 1
ATOM 800 C C . GLU A 1 104 ? -17.547 -0.766 19.905 1.00 80.50 104 GLU A C 1
ATOM 802 O O . GLU A 1 104 ? -17.980 -1.202 20.969 1.00 80.50 104 GLU A O 1
ATOM 807 N N . ASP A 1 105 ? -18.301 -0.711 18.804 1.00 77.88 105 ASP A N 1
ATOM 808 C CA . ASP A 1 105 ? -19.725 -1.071 18.791 1.00 77.88 105 ASP A CA 1
ATOM 809 C C . ASP A 1 105 ? -19.968 -2.575 19.018 1.00 77.88 105 ASP A C 1
ATOM 811 O O . ASP A 1 105 ? -20.971 -2.977 19.609 1.00 77.88 105 ASP A O 1
ATOM 815 N N . LEU A 1 106 ? -19.057 -3.438 18.550 1.00 77.31 106 LEU A N 1
ATOM 816 C CA . LEU A 1 106 ? -19.211 -4.897 18.634 1.00 77.31 106 LEU A CA 1
ATOM 817 C C . LEU A 1 106 ? -18.634 -5.516 19.916 1.00 77.31 106 LEU A C 1
ATOM 819 O O . LEU A 1 106 ? -18.809 -6.718 20.146 1.00 77.31 106 LEU A O 1
ATOM 823 N N . THR A 1 107 ? -17.882 -4.775 20.728 1.00 72.62 107 THR A N 1
ATOM 824 C CA . THR A 1 107 ? -17.180 -5.334 21.889 1.00 72.62 10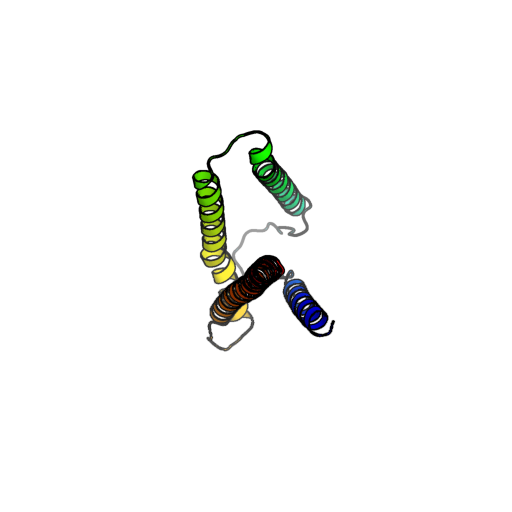7 THR A CA 1
ATOM 825 C C . THR A 1 107 ? -17.167 -4.361 23.062 1.00 72.62 107 THR A C 1
ATOM 827 O O . THR A 1 107 ? -16.527 -3.324 23.022 1.00 72.62 107 THR A O 1
ATOM 830 N N . GLU A 1 108 ? -17.746 -4.779 24.191 1.00 68.94 108 GLU A N 1
ATOM 831 C CA . GLU A 1 108 ? -17.774 -4.017 25.458 1.00 68.94 108 GLU A CA 1
ATOM 832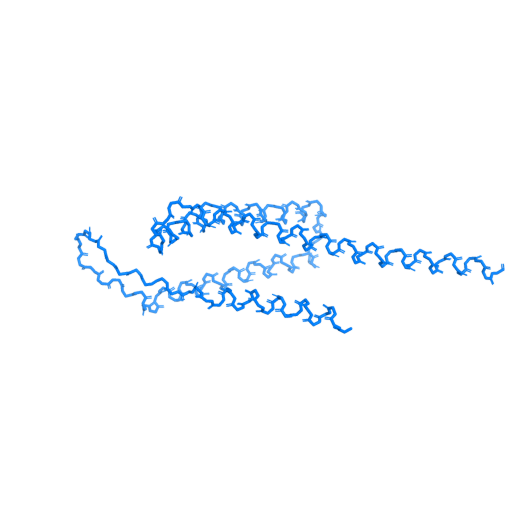 C C . GLU A 1 108 ? -16.391 -3.832 26.123 1.00 68.94 108 GLU A C 1
ATOM 834 O O . GLU A 1 108 ? -16.270 -3.261 27.207 1.00 68.94 108 GLU A O 1
ATOM 839 N N . LYS A 1 109 ? -15.325 -4.374 25.522 1.00 68.25 109 LYS A N 1
ATOM 840 C CA . LYS A 1 109 ? -13.951 -4.249 26.016 1.00 68.25 109 LYS A CA 1
ATOM 841 C C . LYS A 1 109 ? -13.279 -3.087 25.298 1.00 68.25 109 LYS A C 1
ATOM 843 O O . LYS A 1 109 ? -13.033 -3.173 24.100 1.00 68.25 109 LYS A O 1
ATOM 848 N N . GLU A 1 110 ? -12.882 -2.074 26.061 1.00 69.56 110 GLU A N 1
ATOM 849 C CA . GLU A 1 110 ? -12.074 -0.944 25.593 1.00 69.56 110 GLU A CA 1
ATOM 850 C C . GLU A 1 110 ? -10.636 -1.412 25.289 1.00 69.56 110 GLU A C 1
ATOM 852 O O . GLU A 1 110 ? -9.698 -1.232 26.067 1.00 69.56 110 GLU A O 1
ATOM 857 N N . TYR A 1 111 ? -10.465 -2.129 24.178 1.00 74.94 111 TYR A N 1
ATOM 858 C CA . TYR A 1 111 ? -9.171 -2.587 23.689 1.00 74.94 111 TYR A CA 1
ATOM 859 C C . TYR A 1 111 ? -9.042 -2.256 22.194 1.00 74.94 111 TYR A C 1
ATOM 861 O O . TYR A 1 111 ? -9.959 -2.551 21.426 1.00 74.94 111 TYR A O 1
ATOM 869 N N . PRO A 1 112 ? -7.911 -1.681 21.739 1.00 81.81 112 PRO A N 1
ATOM 870 C CA . PRO A 1 112 ? -7.744 -1.198 20.368 1.00 81.81 112 PRO A CA 1
ATOM 871 C C . PRO A 1 112 ? -7.469 -2.344 19.377 1.00 81.81 112 PRO A C 1
ATOM 873 O O . PRO A 1 112 ? -6.384 -2.454 18.795 1.00 81.81 112 PRO A O 1
ATOM 876 N N . PHE A 1 113 ? -8.463 -3.210 19.160 1.00 83.81 113 PHE A N 1
ATOM 877 C CA . PHE A 1 113 ? -8.365 -4.375 18.273 1.00 83.81 113 PHE A CA 1
ATOM 878 C C . PHE A 1 113 ? -8.008 -3.994 16.832 1.00 83.81 113 PHE A C 1
ATOM 880 O O . PHE A 1 113 ? -7.190 -4.675 16.210 1.00 83.81 113 PHE A O 1
ATOM 887 N N . ALA A 1 114 ? -8.542 -2.877 16.330 1.00 85.12 114 ALA A N 1
ATOM 888 C CA . ALA A 1 114 ? -8.232 -2.358 14.998 1.00 85.12 114 ALA A CA 1
ATOM 889 C C . ALA A 1 114 ? -6.730 -2.080 14.818 1.00 85.12 114 ALA A C 1
ATOM 891 O O . ALA A 1 114 ? -6.125 -2.509 13.837 1.00 85.12 114 ALA A O 1
ATOM 892 N N . PHE A 1 115 ? -6.101 -1.422 15.796 1.00 86.56 115 PHE A N 1
ATOM 893 C CA . PHE A 1 115 ? -4.672 -1.105 15.757 1.00 86.56 115 PHE A CA 1
ATOM 894 C C . PHE A 1 115 ? -3.800 -2.353 15.911 1.00 86.56 115 PHE A C 1
ATOM 896 O O . PHE A 1 115 ? -2.791 -2.481 15.221 1.00 86.56 115 PHE A O 1
ATOM 903 N N . MET A 1 116 ? -4.197 -3.307 16.758 1.00 90.19 116 MET A N 1
ATOM 904 C CA . MET A 1 116 ? -3.504 -4.594 16.868 1.00 90.19 116 MET A CA 1
ATOM 905 C C . MET A 1 116 ? -3.538 -5.362 15.537 1.00 90.19 116 MET A C 1
ATOM 907 O O . MET A 1 116 ? -2.503 -5.866 15.098 1.00 90.19 116 MET A O 1
ATOM 911 N N . LEU A 1 117 ? -4.700 -5.422 14.875 1.00 88.44 117 LEU A N 1
ATOM 912 C CA . LEU A 1 117 ? -4.844 -6.045 13.556 1.00 88.44 117 LEU A CA 1
ATOM 913 C C . LEU A 1 117 ? -4.041 -5.306 12.479 1.00 88.44 117 LEU A C 1
ATOM 915 O O . LEU A 1 117 ? -3.412 -5.958 11.646 1.00 88.44 117 LEU A O 1
ATOM 919 N N . ALA A 1 118 ? -3.985 -3.973 12.522 1.00 89.50 118 ALA A N 1
ATOM 920 C CA . ALA A 1 118 ? -3.134 -3.190 11.628 1.00 89.50 118 ALA A CA 1
ATOM 921 C C . ALA A 1 118 ? -1.643 -3.524 11.819 1.00 89.50 118 ALA A C 1
ATOM 923 O O . ALA A 1 118 ? -0.938 -3.795 10.843 1.00 89.50 118 ALA A O 1
ATOM 924 N N . CYS A 1 119 ? -1.172 -3.596 13.069 1.00 88.19 119 CYS A N 1
ATOM 925 C CA . CYS A 1 119 ? 0.187 -4.036 13.395 1.00 88.19 119 CYS A CA 1
ATOM 926 C C . CYS A 1 119 ? 0.453 -5.471 12.915 1.00 88.19 119 CYS A C 1
ATOM 928 O O . CYS A 1 119 ? 1.507 -5.740 12.337 1.00 88.19 119 CYS A O 1
ATOM 930 N N . ALA A 1 120 ? -0.502 -6.386 13.095 1.00 90.94 120 ALA A N 1
ATOM 931 C CA . ALA A 1 120 ? -0.388 -7.758 12.605 1.00 90.94 120 ALA A CA 1
ATOM 932 C C . ALA A 1 120 ? -0.279 -7.815 11.070 1.00 90.94 120 ALA A C 1
ATOM 934 O O . ALA A 1 120 ? 0.560 -8.547 10.543 1.00 90.94 120 ALA A O 1
ATOM 935 N N . GLY A 1 121 ? -1.061 -7.007 10.347 1.00 89.56 121 GLY A N 1
ATOM 936 C CA . GLY A 1 121 ? -0.977 -6.889 8.888 1.00 89.56 121 GLY A CA 1
ATOM 937 C C . GLY A 1 121 ? 0.376 -6.352 8.407 1.00 89.56 121 GLY A C 1
ATOM 938 O O . GLY A 1 121 ? 0.948 -6.867 7.440 1.00 89.56 121 GLY A O 1
ATOM 939 N N . TYR A 1 122 ? 0.941 -5.371 9.115 1.00 89.12 122 TYR A N 1
ATOM 940 C CA . TYR A 1 122 ? 2.279 -4.857 8.814 1.00 89.12 122 TYR A CA 1
ATOM 941 C C . TYR A 1 122 ? 3.369 -5.916 9.040 1.00 89.12 122 TYR A C 1
ATOM 943 O O . TYR A 1 122 ? 4.218 -6.127 8.171 1.00 89.12 122 TYR A O 1
ATOM 951 N N . LEU A 1 123 ? 3.312 -6.651 10.159 1.00 92.19 123 LEU A N 1
ATOM 952 C CA . LEU A 1 123 ? 4.227 -7.767 10.429 1.00 92.19 123 LEU A CA 1
ATOM 953 C C . LEU A 1 123 ? 4.116 -8.873 9.373 1.00 92.19 123 LEU A C 1
ATOM 955 O O . LEU A 1 123 ? 5.135 -9.423 8.958 1.00 92.19 123 LEU A O 1
ATOM 959 N N . LEU A 1 124 ? 2.904 -9.173 8.901 1.00 90.62 124 LEU A N 1
ATOM 960 C CA . LEU A 1 124 ? 2.684 -10.142 7.829 1.00 90.62 124 LEU A CA 1
ATOM 961 C C . LEU A 1 124 ? 3.327 -9.688 6.510 1.00 90.62 124 LEU A C 1
ATOM 963 O O . LEU A 1 124 ? 3.931 -10.503 5.815 1.00 90.62 124 LEU A O 1
ATOM 967 N N . THR A 1 125 ? 3.259 -8.395 6.192 1.00 89.56 125 THR A N 1
ATOM 968 C CA . THR A 1 125 ? 3.914 -7.826 5.000 1.00 89.56 125 THR A CA 1
ATOM 969 C C . THR A 1 125 ? 5.438 -7.919 5.104 1.00 89.56 125 THR A C 1
ATOM 971 O O . THR A 1 125 ? 6.094 -8.359 4.163 1.00 89.56 125 THR A O 1
ATOM 974 N N . MET A 1 126 ? 6.005 -7.594 6.270 1.00 90.12 126 MET A N 1
ATOM 975 C CA . MET A 1 126 ? 7.443 -7.749 6.536 1.00 90.12 126 MET A CA 1
ATOM 976 C C . MET A 1 126 ? 7.895 -9.214 6.461 1.00 90.12 126 MET A C 1
ATOM 978 O O . MET A 1 126 ? 8.967 -9.520 5.939 1.00 90.12 126 MET A O 1
ATOM 982 N N . LEU A 1 127 ? 7.067 -10.144 6.939 1.00 91.62 127 LEU A N 1
ATOM 983 C CA . LEU A 1 127 ? 7.330 -11.576 6.818 1.00 91.62 127 LEU A CA 1
ATOM 984 C C . LEU A 1 127 ? 7.308 -12.030 5.350 1.00 91.62 127 LEU A C 1
ATOM 986 O O . LEU A 1 127 ? 8.157 -12.826 4.950 1.00 91.62 127 LEU A O 1
ATOM 990 N N . ALA A 1 128 ? 6.387 -11.510 4.537 1.00 89.50 128 ALA A N 1
ATOM 991 C CA . ALA A 1 128 ? 6.352 -11.790 3.103 1.00 89.50 128 ALA A CA 1
ATOM 992 C C . ALA A 1 128 ? 7.616 -11.283 2.385 1.00 89.50 128 ALA A C 1
ATOM 994 O O . ALA A 1 128 ? 8.195 -12.030 1.593 1.00 89.50 128 ALA A O 1
ATOM 995 N N . ASP A 1 129 ? 8.082 -10.074 2.710 1.00 87.94 129 ASP A N 1
ATOM 996 C CA . ASP A 1 129 ? 9.331 -9.516 2.173 1.00 87.94 129 ASP A CA 1
ATOM 997 C C . ASP A 1 129 ? 10.548 -10.383 2.545 1.00 87.94 129 ASP A C 1
ATOM 999 O O . ASP A 1 129 ? 11.356 -10.753 1.690 1.00 87.94 129 ASP A O 1
ATOM 1003 N N . SER A 1 130 ? 10.615 -10.841 3.800 1.00 87.69 130 SER A N 1
ATOM 1004 C CA . SER A 1 130 ? 11.662 -11.761 4.259 1.00 87.69 130 SER A CA 1
ATOM 1005 C C . SER A 1 130 ? 11.649 -13.100 3.506 1.00 87.69 130 SER A C 1
ATOM 1007 O O . SER A 1 130 ? 12.710 -13.601 3.121 1.00 87.69 130 SER A O 1
ATOM 1009 N N . ILE A 1 131 ? 10.467 -13.668 3.234 1.00 92.00 131 ILE A N 1
ATOM 1010 C CA . ILE A 1 131 ? 10.332 -14.902 2.443 1.00 92.00 131 ILE A CA 1
ATOM 1011 C C . ILE A 1 131 ? 10.816 -14.682 1.007 1.00 92.00 131 ILE A C 1
ATOM 1013 O O . ILE A 1 131 ? 11.555 -15.523 0.488 1.00 92.00 131 ILE A O 1
ATOM 1017 N N . ILE A 1 132 ? 10.430 -13.570 0.374 1.00 89.69 132 ILE A N 1
ATOM 1018 C CA . ILE A 1 132 ? 10.874 -13.226 -0.983 1.00 89.69 132 ILE A CA 1
ATOM 1019 C C . ILE A 1 132 ? 12.399 -13.102 -1.033 1.00 89.69 132 ILE A C 1
ATOM 1021 O O . ILE A 1 132 ? 13.037 -13.723 -1.886 1.00 89.69 132 ILE A O 1
ATOM 1025 N N . SER A 1 133 ? 12.987 -12.391 -0.070 1.00 87.12 133 SER A N 1
ATOM 1026 C CA . SER A 1 133 ? 14.432 -12.185 0.017 1.00 87.12 133 SER A CA 1
ATOM 1027 C C . SER A 1 133 ? 15.180 -13.501 0.237 1.00 87.12 133 SER A C 1
ATOM 1029 O O . SER A 1 133 ? 16.187 -13.768 -0.423 1.00 87.12 133 SER A O 1
ATOM 1031 N N . TYR A 1 134 ? 14.650 -14.387 1.085 1.00 87.00 134 TYR A N 1
ATOM 1032 C CA . TYR A 1 134 ? 15.217 -15.717 1.305 1.00 87.00 134 TYR A CA 1
ATOM 1033 C C . TYR A 1 134 ? 15.179 -16.591 0.042 1.00 87.00 134 TYR A C 1
ATOM 1035 O O . TYR A 1 134 ? 16.172 -17.243 -0.290 1.00 87.00 134 TYR A O 1
ATOM 1043 N N . VAL A 1 135 ? 14.053 -16.607 -0.682 1.00 88.69 135 VAL A N 1
ATOM 1044 C CA . VAL A 1 135 ? 13.918 -17.378 -1.931 1.00 88.69 135 VAL A CA 1
ATOM 1045 C C . VAL A 1 135 ? 14.876 -16.850 -2.996 1.00 88.69 135 VAL A C 1
ATOM 1047 O O . VAL A 1 135 ? 15.579 -17.648 -3.616 1.00 88.69 135 VAL A O 1
ATOM 1050 N N . TYR A 1 136 ? 14.955 -15.530 -3.158 1.00 86.50 136 TYR A N 1
ATOM 1051 C CA . TYR A 1 136 ? 15.824 -14.904 -4.151 1.00 86.50 136 TYR A CA 1
ATOM 1052 C C . TYR A 1 136 ? 17.309 -15.107 -3.826 1.00 86.50 136 TYR A C 1
ATOM 1054 O O . TYR A 1 136 ? 18.092 -15.493 -4.691 1.00 86.50 136 TYR A O 1
ATOM 1062 N N . SER A 1 137 ? 17.693 -14.959 -2.555 1.00 82.06 137 SER A N 1
ATOM 1063 C CA . SER A 1 137 ? 19.064 -15.219 -2.093 1.00 82.06 137 SER A CA 1
ATOM 1064 C C . SER A 1 137 ? 19.492 -16.666 -2.351 1.00 82.06 137 SER A C 1
ATOM 1066 O O . SER A 1 137 ? 20.653 -16.928 -2.662 1.00 82.06 137 SER A O 1
ATOM 1068 N N . LYS A 1 138 ? 18.555 -17.618 -2.260 1.00 76.00 138 LYS A N 1
ATOM 1069 C CA . LYS A 1 138 ? 18.822 -19.027 -2.558 1.00 76.00 138 LYS A CA 1
ATOM 1070 C C . LYS A 1 138 ? 19.031 -19.278 -4.054 1.00 76.00 138 LYS A C 1
ATOM 1072 O O . LYS A 1 138 ? 19.866 -20.107 -4.400 1.00 76.00 138 LYS A O 1
ATOM 1077 N N . ASP A 1 139 ? 18.298 -18.579 -4.918 1.00 75.44 139 ASP A N 1
ATOM 1078 C CA . ASP A 1 139 ? 18.463 -18.669 -6.375 1.00 75.44 139 ASP A CA 1
ATOM 1079 C C . ASP A 1 139 ? 19.839 -18.135 -6.803 1.00 75.44 139 ASP A C 1
ATOM 1081 O O . ASP A 1 139 ? 20.595 -18.827 -7.485 1.00 75.44 139 ASP A O 1
ATOM 1085 N N . VAL A 1 140 ? 20.227 -16.971 -6.267 1.00 75.50 140 VAL A N 1
ATOM 1086 C CA . VAL A 1 140 ? 21.551 -16.369 -6.495 1.00 75.50 140 VAL A CA 1
ATOM 1087 C C . VAL A 1 140 ? 22.673 -17.281 -5.994 1.00 75.50 140 VAL A C 1
ATOM 1089 O O . VAL A 1 140 ? 23.619 -17.545 -6.732 1.00 75.50 140 VAL A O 1
ATOM 1092 N N . ALA A 1 141 ? 22.566 -17.823 -4.776 1.00 72.81 141 ALA A N 1
ATOM 1093 C CA . ALA A 1 141 ? 23.561 -18.758 -4.246 1.00 72.81 141 ALA A CA 1
ATOM 1094 C C . ALA A 1 141 ? 23.668 -20.040 -5.092 1.00 72.81 141 ALA A C 1
ATOM 1096 O O . ALA A 1 141 ? 24.762 -20.572 -5.279 1.00 72.81 141 ALA A O 1
ATOM 1097 N N . SER A 1 142 ? 22.547 -20.521 -5.638 1.00 72.12 142 SER A N 1
ATOM 1098 C CA . SER A 1 142 ? 22.533 -21.686 -6.521 1.00 72.12 142 SER A CA 1
ATOM 1099 C C . SER A 1 142 ? 23.180 -21.393 -7.878 1.00 72.12 142 SER A C 1
ATOM 1101 O O . SER A 1 142 ? 23.874 -22.264 -8.393 1.00 72.12 142 SER A O 1
ATOM 1103 N N . GLN A 1 143 ? 23.011 -20.191 -8.443 1.00 69.12 143 GLN A N 1
ATOM 1104 C CA . GLN A 1 143 ? 23.697 -19.790 -9.680 1.00 69.12 143 GLN A CA 1
ATOM 1105 C C . GLN A 1 143 ? 25.205 -19.600 -9.481 1.00 69.12 143 GLN A C 1
ATOM 1107 O O . GLN A 1 143 ? 25.989 -20.073 -10.302 1.00 69.12 143 GLN A O 1
ATOM 1112 N N . VAL A 1 144 ? 25.624 -18.977 -8.373 1.00 72.19 144 VAL A N 1
ATOM 1113 C CA . VAL A 1 144 ? 27.051 -18.814 -8.034 1.00 72.19 144 VAL A CA 1
ATOM 1114 C C . VAL A 1 144 ? 27.736 -20.177 -7.901 1.00 72.19 144 VAL A C 1
ATOM 1116 O O . VAL A 1 144 ? 28.811 -20.382 -8.456 1.00 72.19 144 VAL A O 1
ATOM 1119 N N . ASN A 1 145 ? 27.089 -21.142 -7.241 1.00 66.62 145 ASN A N 1
ATOM 1120 C CA . ASN A 1 145 ? 27.659 -22.476 -7.060 1.00 66.62 145 ASN A CA 1
ATOM 1121 C C . ASN A 1 145 ? 27.722 -23.298 -8.366 1.00 66.62 145 ASN A C 1
ATOM 1123 O O . ASN A 1 145 ? 28.537 -24.207 -8.462 1.00 66.62 145 ASN A O 1
ATOM 1127 N N . VAL A 1 146 ? 26.882 -23.004 -9.368 1.00 64.94 146 VAL A N 1
ATOM 1128 C CA . VAL A 1 146 ? 26.960 -23.634 -10.703 1.00 64.94 146 VAL A CA 1
ATOM 1129 C C . VAL A 1 146 ? 28.110 -23.046 -11.527 1.00 64.94 146 VAL A C 1
ATOM 1131 O O . VAL A 1 146 ? 28.829 -23.805 -12.169 1.00 64.94 146 VAL A O 1
ATOM 1134 N N . GLY A 1 147 ? 28.340 -21.731 -11.460 1.00 61.50 147 GLY A N 1
ATOM 1135 C CA . GLY A 1 147 ? 29.461 -21.087 -12.158 1.00 61.50 147 GLY A CA 1
ATOM 1136 C C . GLY A 1 147 ? 30.839 -21.551 -11.669 1.00 61.50 147 GLY A C 1
ATOM 1137 O O . GLY A 1 147 ? 31.743 -21.750 -12.479 1.00 61.50 147 GLY A O 1
ATOM 1138 N N . ASP A 1 148 ? 30.988 -21.795 -10.364 1.00 62.38 148 ASP A N 1
ATOM 1139 C CA . ASP A 1 148 ? 32.240 -22.307 -9.780 1.00 62.38 148 ASP A CA 1
ATOM 1140 C C . ASP A 1 148 ? 32.543 -23.755 -10.220 1.00 62.38 148 ASP A C 1
ATOM 1142 O O . ASP A 1 148 ? 33.698 -24.117 -10.451 1.00 62.38 148 ASP A O 1
ATOM 1146 N N . LEU A 1 149 ? 31.501 -24.576 -10.415 1.00 61.75 149 LEU A N 1
ATOM 1147 C CA . LEU A 1 149 ? 31.632 -25.957 -10.895 1.00 61.75 149 LEU A CA 1
ATOM 1148 C C . LEU A 1 149 ? 32.053 -26.034 -12.372 1.00 61.75 149 LEU A C 1
ATOM 1150 O O . LEU A 1 149 ? 32.790 -26.948 -12.737 1.00 61.75 149 LEU A O 1
ATOM 1154 N N . GLU A 1 150 ? 31.635 -25.085 -13.217 1.00 59.34 150 GLU A N 1
ATOM 1155 C CA . GLU A 1 150 ? 32.090 -25.021 -14.617 1.00 59.34 150 GLU A CA 1
ATOM 1156 C C . GLU A 1 150 ? 33.543 -24.525 -14.743 1.00 59.34 150 GLU A C 1
ATOM 1158 O O . GLU A 1 150 ? 34.252 -24.927 -15.665 1.00 59.34 150 GLU A O 1
ATOM 1163 N N . LEU A 1 151 ? 34.026 -23.713 -13.794 1.00 56.88 151 LEU A N 1
ATOM 1164 C CA . LEU A 1 151 ? 35.410 -23.218 -13.761 1.00 56.88 151 LEU A CA 1
ATOM 1165 C C . LEU A 1 151 ? 36.429 -24.245 -13.236 1.00 56.88 151 LEU A C 1
ATOM 1167 O O . LEU A 1 151 ? 37.600 -24.167 -13.602 1.00 56.88 151 LEU A O 1
ATOM 1171 N N . GLN A 1 152 ? 36.011 -25.211 -12.412 1.00 57.19 152 GLN A N 1
ATOM 1172 C CA . GLN A 1 152 ? 36.880 -26.287 -11.900 1.00 57.19 152 GLN A CA 1
ATOM 1173 C C . GLN A 1 152 ? 36.925 -27.544 -12.790 1.00 57.19 152 GLN A C 1
ATOM 1175 O O . GLN A 1 152 ? 37.652 -28.486 -12.472 1.00 57.19 152 GLN A O 1
ATOM 1180 N N . GLY A 1 153 ? 36.155 -27.581 -13.883 1.00 56.66 153 GLY A N 1
ATOM 1181 C CA . GLY A 1 153 ? 36.048 -28.728 -14.794 1.00 56.66 153 GLY A CA 1
ATOM 1182 C C . GLY A 1 153 ? 36.952 -28.701 -16.036 1.00 56.66 153 GLY A C 1
ATOM 1183 O O . GLY A 1 153 ? 36.809 -29.595 -16.872 1.00 56.66 153 GLY A O 1
ATOM 1184 N N . MET A 1 154 ? 37.843 -27.708 -16.181 1.00 42.59 154 MET A N 1
ATOM 1185 C CA . MET A 1 154 ? 38.830 -27.608 -17.276 1.00 42.59 154 MET A CA 1
ATOM 1186 C C . MET A 1 154 ? 40.259 -27.863 -16.803 1.00 42.59 154 MET A C 1
ATOM 1188 O O . MET A 1 154 ? 40.651 -27.280 -15.768 1.00 42.59 154 MET A O 1
#

Radius of gyration: 23.7 Å; chains: 1; bounding box: 76×45×51 Å

Secondary structure (DSSP, 8-state):
-HHHHHHHHHHHHHHHHHTT------------------TT-HHHHHHHHHHHHHHHHHHHHHHHHHHHS---HHHHHHHHHHHHHHHHHHIIIIIHHHHHHHHHHH-SS---HHHHHHHHHHHHHHHHHHHHHHHHHHHHHHHHHHHHHHHS--

InterPro domains:
  IPR003689 Zinc/iron permease [PF02535] (46-138)

Sequence (154 aa):
MSRSLLFLSLFLSLLLLTAGHSGHNDDDEADADATKINLRSTSLILVKIWCLILIFIGTFIGAVSPYFLKWNEGFLVLGTQFASGVFLGTALMHFLSEASKSFEDLTEKEYPFAFMLACAGYLLTMLADSIISYVYSKDVASQVNVGDLELQGM

Organism: Populus trichocarpa (NCBI:txid3694)